Protein AF-A0A963KHX1-F1 (afdb_monomer_lite)

Structure (mmCIF, N/CA/C/O backbone):
data_AF-A0A963KHX1-F1
#
_entry.id   AF-A0A963KHX1-F1
#
loop_
_atom_site.group_PDB
_atom_site.id
_atom_site.type_symbol
_atom_site.label_atom_id
_atom_site.label_alt_id
_atom_site.label_comp_id
_atom_site.label_asym_id
_atom_site.label_entity_id
_atom_site.label_seq_id
_atom_site.pdbx_PDB_ins_code
_atom_site.Cartn_x
_atom_site.Cartn_y
_atom_site.Cartn_z
_atom_site.occupancy
_atom_site.B_iso_or_equiv
_atom_site.auth_seq_id
_atom_site.auth_comp_id
_atom_site.auth_asym_id
_atom_site.auth_atom_id
_atom_site.pdbx_PDB_model_num
ATOM 1 N N . MET A 1 1 ? 9.027 -19.253 3.389 1.00 53.31 1 MET A N 1
ATOM 2 C CA . MET A 1 1 ? 9.749 -18.347 2.472 1.00 53.31 1 MET A CA 1
ATOM 3 C C . MET A 1 1 ? 8.803 -17.206 2.137 1.00 53.31 1 MET A C 1
ATOM 5 O O . MET A 1 1 ? 7.645 -17.494 1.866 1.00 53.31 1 MET A O 1
ATOM 9 N N . ILE A 1 2 ? 9.234 -15.950 2.272 1.00 80.12 2 ILE A N 1
ATOM 10 C CA . ILE A 1 2 ? 8.450 -14.788 1.822 1.00 80.12 2 ILE A CA 1
ATOM 11 C C . ILE A 1 2 ? 8.914 -14.493 0.396 1.00 80.12 2 ILE A C 1
ATOM 13 O O . ILE A 1 2 ? 10.119 -14.440 0.168 1.00 80.12 2 ILE A O 1
ATOM 17 N N . ASP A 1 3 ? 7.976 -14.351 -0.534 1.00 91.19 3 ASP A N 1
ATOM 18 C CA . ASP A 1 3 ? 8.240 -14.084 -1.951 1.00 91.19 3 ASP A CA 1
ATOM 19 C C . ASP A 1 3 ? 7.510 -12.804 -2.383 1.00 91.19 3 ASP A C 1
ATOM 21 O O . ASP A 1 3 ? 6.549 -12.380 -1.731 1.00 91.19 3 ASP A O 1
ATOM 25 N N . ALA A 1 4 ? 7.968 -12.190 -3.471 1.00 93.81 4 ALA A N 1
ATOM 26 C CA . ALA A 1 4 ? 7.318 -11.057 -4.114 1.00 93.81 4 ALA A CA 1
ATOM 27 C C . ALA A 1 4 ? 7.160 -11.372 -5.602 1.00 93.81 4 ALA A C 1
ATOM 29 O O . ALA A 1 4 ? 8.142 -11.587 -6.311 1.00 93.81 4 ALA A O 1
ATOM 30 N N . VAL A 1 5 ? 5.910 -11.400 -6.063 1.00 94.00 5 VAL A N 1
ATOM 31 C CA . VAL A 1 5 ? 5.549 -11.771 -7.432 1.00 94.00 5 VAL A CA 1
ATOM 32 C C . VAL A 1 5 ? 4.609 -10.718 -7.998 1.00 94.00 5 VAL A C 1
ATOM 34 O O . VAL A 1 5 ? 3.683 -10.267 -7.323 1.00 94.00 5 VAL A O 1
ATOM 37 N N . ALA A 1 6 ? 4.840 -10.350 -9.252 1.00 94.81 6 ALA A N 1
ATOM 38 C CA . ALA A 1 6 ? 3.949 -9.536 -10.056 1.00 94.81 6 ALA A CA 1
ATOM 39 C C . ALA A 1 6 ? 3.600 -10.332 -11.312 1.00 94.81 6 ALA A C 1
ATOM 41 O O . ALA A 1 6 ? 4.453 -11.007 -11.883 1.00 94.81 6 ALA A O 1
ATOM 42 N N . ALA A 1 7 ? 2.340 -10.261 -11.723 1.00 92.50 7 ALA A N 1
ATOM 43 C CA . ALA A 1 7 ? 1.865 -10.894 -12.941 1.00 92.50 7 ALA A CA 1
ATOM 44 C C . ALA A 1 7 ? 1.342 -9.816 -13.887 1.00 92.50 7 ALA A C 1
ATOM 46 O O . ALA A 1 7 ? 0.592 -8.930 -13.475 1.00 92.50 7 ALA A O 1
ATOM 47 N N . MET A 1 8 ? 1.715 -9.926 -15.158 1.00 94.38 8 MET A N 1
ATOM 48 C CA . MET A 1 8 ? 1.207 -9.104 -16.253 1.00 94.38 8 MET A CA 1
ATOM 49 C C . MET A 1 8 ? 0.592 -10.043 -17.302 1.00 94.38 8 MET A C 1
ATOM 51 O O . MET A 1 8 ? 1.250 -10.342 -18.293 1.00 94.38 8 MET A O 1
ATOM 55 N N . PRO A 1 9 ? -0.635 -10.568 -17.079 1.00 93.06 9 PRO A N 1
ATOM 56 C CA . PRO A 1 9 ? -1.213 -11.616 -17.932 1.00 93.06 9 PRO A CA 1
ATOM 57 C C . PRO A 1 9 ? -1.454 -11.190 -19.384 1.00 93.06 9 PRO A C 1
ATOM 59 O O . PRO A 1 9 ? -1.606 -12.041 -20.252 1.00 93.06 9 PRO A O 1
ATOM 62 N N . ALA A 1 10 ? -1.523 -9.882 -19.633 1.00 93.88 10 ALA A N 1
ATOM 63 C CA . ALA A 1 10 ? -1.622 -9.298 -20.957 1.00 93.88 10 ALA A CA 1
ATOM 64 C C . ALA A 1 10 ? -0.692 -8.084 -21.036 1.00 93.88 10 ALA A C 1
ATOM 66 O O . ALA A 1 10 ? -0.704 -7.226 -20.147 1.00 93.88 10 ALA A O 1
ATOM 67 N N . THR A 1 11 ? 0.093 -8.008 -22.107 1.00 95.56 11 THR A N 1
ATOM 68 C CA . THR A 1 11 ? 0.999 -6.896 -22.395 1.00 95.56 11 THR A CA 1
ATOM 69 C C . THR A 1 11 ? 0.796 -6.409 -23.828 1.00 95.56 11 THR A C 1
ATOM 71 O O . THR A 1 11 ? 0.399 -7.190 -24.689 1.00 95.56 11 THR A O 1
ATOM 74 N N . PRO A 1 12 ? 1.039 -5.116 -24.108 1.00 94.94 12 PRO A N 1
ATOM 75 C CA . PRO A 1 12 ? 0.936 -4.592 -25.470 1.00 94.94 12 PRO A CA 1
ATOM 76 C C . PRO A 1 12 ? 2.097 -5.038 -26.372 1.00 94.94 12 PRO A C 1
ATOM 78 O O . PRO A 1 12 ? 1.955 -5.014 -27.589 1.00 94.94 12 PRO A O 1
ATOM 81 N N . PHE A 1 13 ? 3.229 -5.425 -25.775 1.00 95.06 13 PHE A N 1
ATOM 82 C CA . PHE A 1 13 ? 4.427 -5.911 -26.457 1.00 95.06 13 PHE A CA 1
ATOM 83 C C . PHE A 1 13 ? 4.977 -7.132 -25.716 1.00 95.06 13 PHE A C 1
ATOM 85 O O . PHE A 1 13 ? 4.888 -7.193 -24.481 1.00 95.06 13 PHE A O 1
ATOM 92 N N . ASP A 1 14 ? 5.571 -8.074 -26.443 1.00 93.50 14 ASP A N 1
ATOM 93 C CA . ASP A 1 14 ? 6.086 -9.325 -25.873 1.00 93.50 14 ASP A CA 1
ATOM 94 C C . ASP A 1 14 ? 7.275 -9.070 -24.928 1.00 93.50 14 ASP A C 1
ATOM 96 O O . ASP A 1 14 ? 7.414 -9.718 -23.884 1.00 93.50 14 ASP A O 1
ATOM 100 N N . GLU A 1 15 ? 8.074 -8.039 -25.220 1.00 93.88 15 GLU A N 1
ATOM 101 C CA . GLU A 1 15 ? 9.255 -7.625 -24.455 1.00 93.88 15 GLU A CA 1
ATOM 102 C C . GLU A 1 15 ? 8.909 -7.062 -23.071 1.00 93.88 15 GLU A C 1
ATOM 104 O O . GLU A 1 15 ? 9.782 -6.928 -22.213 1.00 93.88 15 GLU A O 1
ATOM 109 N N . CYS A 1 16 ? 7.638 -6.738 -22.818 1.00 94.50 16 CYS A N 1
ATOM 110 C CA . CYS A 1 16 ? 7.195 -6.242 -21.516 1.00 94.50 16 CYS A CA 1
ATOM 111 C C . CYS A 1 16 ? 7.136 -7.341 -20.443 1.00 94.50 16 CYS A C 1
ATOM 113 O O . CYS A 1 16 ? 7.199 -7.022 -19.258 1.00 94.50 16 CYS A O 1
ATOM 115 N N . THR A 1 17 ? 7.007 -8.614 -20.827 1.00 91.62 17 THR A N 1
ATOM 116 C CA . THR A 1 17 ? 6.841 -9.753 -19.903 1.00 91.62 17 THR A CA 1
ATOM 117 C C . THR A 1 17 ? 7.892 -9.814 -18.778 1.00 91.62 17 THR A C 1
ATOM 119 O O . THR A 1 17 ? 7.494 -9.861 -17.612 1.00 91.62 17 THR A O 1
ATOM 122 N N . PRO A 1 18 ? 9.213 -9.742 -19.051 1.00 93.75 18 PRO A N 1
ATOM 123 C CA . PRO A 1 18 ? 10.237 -9.799 -17.998 1.00 93.75 18 PRO A CA 1
ATOM 124 C C . PRO A 1 18 ? 10.252 -8.577 -17.065 1.00 93.75 18 PRO A C 1
ATOM 126 O O . PRO A 1 18 ? 10.859 -8.622 -15.998 1.00 93.75 18 PRO A O 1
ATOM 129 N N . ALA A 1 19 ? 9.568 -7.479 -17.408 1.00 95.81 19 ALA A N 1
ATOM 130 C CA . ALA A 1 19 ? 9.590 -6.244 -16.621 1.00 95.81 19 ALA A CA 1
ATOM 131 C C . ALA A 1 19 ? 8.896 -6.367 -15.243 1.00 95.81 19 ALA A C 1
ATOM 133 O O . ALA A 1 19 ? 8.949 -5.433 -14.434 1.00 95.81 19 ALA A O 1
ATOM 134 N N . ALA A 1 20 ? 8.244 -7.500 -14.963 1.00 94.31 20 ALA A N 1
ATOM 135 C CA . ALA A 1 20 ? 7.682 -7.839 -13.658 1.00 94.31 20 ALA A CA 1
ATOM 136 C C . ALA A 1 20 ? 8.705 -8.483 -12.700 1.00 94.31 20 ALA A C 1
ATOM 138 O O . ALA A 1 20 ? 8.600 -8.281 -11.490 1.00 94.31 20 ALA A O 1
ATOM 139 N N . ASP A 1 21 ? 9.715 -9.195 -13.213 1.00 95.25 21 ASP A N 1
ATOM 140 C CA . ASP A 1 21 ? 10.678 -9.973 -12.414 1.00 95.25 21 ASP A CA 1
ATOM 141 C C . ASP A 1 21 ? 11.423 -9.183 -11.318 1.00 95.25 21 ASP A C 1
ATOM 143 O O . ASP A 1 21 ? 11.603 -9.725 -10.218 1.00 95.25 21 ASP A O 1
ATOM 147 N N . PRO A 1 22 ? 11.820 -7.907 -11.525 1.00 97.00 22 PRO A N 1
ATOM 148 C CA . PRO A 1 22 ? 12.548 -7.151 -10.506 1.00 97.00 22 PRO A CA 1
ATOM 149 C C . PRO A 1 22 ? 11.740 -6.855 -9.238 1.00 97.00 22 PRO A C 1
ATOM 151 O O . PRO A 1 22 ? 12.315 -6.404 -8.248 1.00 97.00 22 PRO A O 1
ATOM 154 N N . VAL A 1 23 ? 10.431 -7.133 -9.216 1.00 96.81 23 VAL A N 1
ATOM 155 C CA . VAL A 1 23 ? 9.607 -7.035 -7.999 1.00 96.81 23 VAL A CA 1
ATOM 156 C C . VAL A 1 23 ? 10.167 -7.879 -6.846 1.00 96.81 23 VAL A C 1
ATOM 158 O O . VAL A 1 23 ? 9.998 -7.519 -5.682 1.00 96.81 23 VAL A O 1
ATOM 161 N N . ARG A 1 24 ? 10.917 -8.948 -7.151 1.00 96.50 24 ARG A N 1
ATOM 162 C CA . ARG A 1 24 ? 11.648 -9.762 -6.165 1.00 96.50 24 ARG A CA 1
ATOM 163 C C . ARG A 1 24 ? 12.652 -8.960 -5.336 1.00 96.50 24 ARG A C 1
ATOM 165 O O . ARG A 1 24 ? 12.920 -9.327 -4.196 1.00 96.50 24 ARG A O 1
ATOM 172 N N . GLY A 1 25 ? 13.151 -7.836 -5.853 1.00 96.50 25 GLY A N 1
ATOM 173 C CA . GLY A 1 25 ? 13.994 -6.903 -5.101 1.00 96.50 25 GLY A CA 1
ATOM 174 C C . GLY A 1 25 ? 13.292 -6.257 -3.899 1.00 96.50 25 GLY A C 1
ATOM 175 O O . GLY A 1 25 ? 13.955 -5.663 -3.057 1.00 96.50 25 GLY A O 1
ATOM 176 N N . LEU A 1 26 ? 11.964 -6.391 -3.785 1.00 96.69 26 LEU A N 1
ATOM 177 C CA . LEU A 1 26 ? 11.186 -5.938 -2.630 1.00 96.69 26 LEU A CA 1
ATOM 178 C C . LEU A 1 26 ? 11.108 -6.975 -1.499 1.00 96.69 26 LEU A C 1
ATOM 180 O O . LEU A 1 26 ? 10.547 -6.677 -0.442 1.00 96.69 26 LEU A O 1
ATOM 184 N N . ILE A 1 27 ? 11.642 -8.189 -1.677 1.00 96.50 27 ILE A N 1
ATOM 185 C CA . ILE A 1 27 ? 11.687 -9.187 -0.601 1.00 96.50 27 ILE A CA 1
ATOM 186 C C . ILE A 1 27 ? 12.519 -8.628 0.559 1.00 96.50 27 ILE A C 1
ATOM 188 O O . ILE A 1 27 ? 13.680 -8.263 0.401 1.00 96.50 27 ILE A O 1
ATOM 192 N N . GLY A 1 28 ? 11.906 -8.552 1.742 1.00 94.50 28 GLY A N 1
ATOM 193 C CA . GLY A 1 28 ? 12.517 -7.962 2.938 1.00 94.50 28 GLY A CA 1
ATOM 194 C C . GLY A 1 28 ? 12.336 -6.445 3.072 1.00 94.50 28 GLY A C 1
ATOM 195 O O . GLY A 1 28 ? 12.648 -5.896 4.129 1.00 94.50 28 GLY A O 1
ATOM 196 N N . ALA A 1 29 ? 11.784 -5.761 2.064 1.00 95.25 29 ALA A N 1
ATOM 197 C CA . ALA A 1 29 ? 11.458 -4.344 2.166 1.00 95.25 29 ALA A CA 1
ATOM 198 C C . ALA A 1 29 ? 10.268 -4.101 3.113 1.00 95.25 29 ALA A C 1
ATOM 200 O O . ALA A 1 29 ? 9.388 -4.945 3.294 1.00 95.25 29 ALA A O 1
ATOM 201 N N . THR A 1 30 ? 10.229 -2.910 3.716 1.00 93.94 30 THR A N 1
ATOM 202 C CA . THR A 1 30 ? 9.142 -2.489 4.611 1.00 93.94 30 THR A CA 1
ATOM 203 C C . THR A 1 30 ? 8.252 -1.459 3.927 1.00 93.94 30 THR A C 1
ATOM 205 O O . THR A 1 30 ? 8.730 -0.434 3.441 1.00 93.94 30 THR A O 1
ATOM 208 N N . ILE A 1 31 ? 6.937 -1.691 3.953 1.00 94.56 31 ILE A N 1
ATOM 209 C CA . ILE A 1 31 ? 5.944 -0.690 3.548 1.00 94.56 31 ILE A CA 1
ATOM 210 C C . ILE A 1 31 ? 5.886 0.389 4.637 1.00 94.56 31 ILE A C 1
ATOM 212 O O . ILE A 1 31 ? 5.333 0.171 5.716 1.00 94.56 31 ILE A O 1
ATOM 216 N N . GLY A 1 32 ? 6.478 1.550 4.365 1.00 93.62 32 GLY A N 1
ATOM 217 C CA . GLY A 1 32 ? 6.600 2.651 5.319 1.00 93.62 32 GLY A CA 1
ATOM 218 C C . GLY A 1 32 ? 7.420 3.820 4.760 1.00 93.62 32 GLY A C 1
ATOM 219 O O . GLY A 1 32 ? 7.482 4.000 3.538 1.00 93.62 32 GLY A O 1
ATOM 220 N N . PRO A 1 33 ? 8.057 4.634 5.623 1.00 95.06 33 PRO A N 1
ATOM 221 C CA . PRO A 1 33 ? 9.009 5.648 5.177 1.00 95.06 33 PRO A CA 1
ATOM 222 C C . PRO A 1 33 ? 10.075 5.032 4.262 1.00 95.06 33 PRO A C 1
ATOM 224 O O . PRO A 1 33 ? 10.654 4.001 4.588 1.00 95.06 33 PRO A O 1
ATOM 227 N N . GLY A 1 34 ? 10.312 5.644 3.100 1.00 95.19 34 GLY A N 1
ATOM 228 C CA . GLY A 1 34 ? 11.246 5.115 2.099 1.00 95.19 34 GLY A CA 1
ATOM 229 C C . GLY A 1 34 ? 10.658 4.077 1.135 1.00 95.19 34 GLY A C 1
ATOM 230 O O . GLY A 1 34 ? 11.379 3.622 0.255 1.00 95.19 34 GLY A O 1
ATOM 231 N N . TRP A 1 35 ? 9.361 3.750 1.213 1.00 96.50 35 TRP A N 1
ATOM 232 C CA . TRP A 1 35 ? 8.745 2.745 0.333 1.00 96.50 35 TRP A CA 1
ATOM 233 C C . TRP A 1 35 ? 8.930 3.034 -1.161 1.00 96.50 35 TRP A C 1
ATOM 235 O O . TRP A 1 35 ? 9.324 2.154 -1.919 1.00 96.50 35 TRP A O 1
ATOM 245 N N . ARG A 1 36 ? 8.719 4.287 -1.585 1.00 96.38 36 ARG A N 1
ATOM 246 C CA . ARG A 1 36 ? 8.949 4.688 -2.984 1.00 96.38 36 ARG A CA 1
ATOM 247 C C . ARG A 1 36 ? 10.398 4.471 -3.414 1.00 96.38 36 ARG A C 1
ATOM 249 O O . ARG A 1 36 ? 10.635 3.918 -4.477 1.00 96.38 36 ARG A O 1
ATOM 256 N N . LYS A 1 37 ? 11.349 4.820 -2.544 1.00 97.62 37 LYS A N 1
ATOM 257 C CA . LYS A 1 37 ? 12.774 4.595 -2.789 1.00 97.62 37 LYS A CA 1
ATOM 258 C C . LYS A 1 37 ? 13.083 3.102 -2.945 1.00 97.62 37 LYS A C 1
ATOM 260 O O . LYS A 1 37 ? 13.789 2.750 -3.877 1.00 97.62 37 LYS A O 1
ATOM 265 N N . ALA A 1 38 ? 12.504 2.232 -2.116 1.00 97.75 38 ALA A N 1
ATOM 266 C CA . ALA A 1 38 ? 12.675 0.782 -2.253 1.00 97.75 38 ALA A CA 1
ATOM 267 C C . ALA A 1 38 ? 12.119 0.247 -3.591 1.00 97.75 38 ALA A C 1
ATOM 269 O O . ALA A 1 38 ? 12.758 -0.583 -4.235 1.00 97.75 38 ALA A O 1
ATOM 270 N N . ILE A 1 39 ? 10.966 0.757 -4.050 1.00 97.75 39 ILE A N 1
ATOM 271 C CA . ILE A 1 39 ? 10.420 0.444 -5.386 1.00 97.75 39 ILE A CA 1
ATOM 272 C C . ILE A 1 39 ? 11.373 0.913 -6.489 1.00 97.75 39 ILE A C 1
ATOM 274 O O . ILE A 1 39 ? 11.630 0.173 -7.438 1.00 97.75 39 ILE A O 1
ATOM 278 N N . ASP A 1 40 ? 11.905 2.130 -6.379 1.00 97.38 40 ASP A N 1
ATOM 279 C CA . ASP A 1 40 ? 12.838 2.687 -7.359 1.00 97.38 40 ASP A CA 1
ATOM 280 C C . ASP A 1 40 ? 14.178 1.938 -7.385 1.00 97.38 40 ASP A C 1
ATOM 282 O O . ASP A 1 40 ? 14.738 1.703 -8.455 1.00 97.38 40 ASP A O 1
ATOM 286 N N . GLU A 1 41 ? 14.684 1.496 -6.237 1.00 97.56 41 GLU A N 1
ATOM 287 C CA . GLU A 1 41 ? 15.890 0.672 -6.150 1.00 97.56 41 GLU A CA 1
ATOM 288 C C . GLU A 1 41 ? 15.667 -0.689 -6.821 1.00 97.56 41 GLU A C 1
ATOM 290 O O . GLU A 1 41 ? 16.439 -1.065 -7.708 1.00 97.56 41 GLU A O 1
ATOM 295 N N . ALA A 1 42 ? 14.564 -1.371 -6.504 1.00 97.19 42 ALA A N 1
ATOM 296 C CA . ALA A 1 42 ? 14.244 -2.680 -7.069 1.00 97.19 42 ALA A CA 1
ATOM 297 C C . ALA A 1 42 ? 13.927 -2.624 -8.576 1.00 97.19 42 ALA A C 1
ATOM 299 O O . ALA A 1 42 ? 14.452 -3.411 -9.361 1.00 97.19 42 ALA A O 1
ATOM 300 N N . MET A 1 43 ? 13.094 -1.671 -9.000 1.00 97.31 43 MET A N 1
ATOM 301 C CA . MET A 1 43 ? 12.426 -1.701 -10.310 1.00 97.31 43 MET A CA 1
ATOM 302 C C . MET A 1 43 ? 12.666 -0.444 -11.165 1.00 97.31 43 MET A C 1
ATOM 304 O O . MET A 1 43 ? 12.037 -0.283 -12.206 1.00 97.31 43 MET A O 1
ATOM 308 N N . GLY A 1 44 ? 13.524 0.480 -10.727 1.00 96.44 44 GLY A N 1
ATOM 309 C CA . GLY A 1 44 ? 13.775 1.781 -11.359 1.00 96.44 44 GLY A CA 1
ATOM 310 C C . GLY A 1 44 ? 14.239 1.766 -12.809 1.00 96.44 44 GLY A C 1
ATOM 311 O O . GLY A 1 44 ? 15.017 0.911 -13.233 1.00 96.44 44 GLY A O 1
ATOM 312 N N . GLY A 1 45 ? 13.815 2.795 -13.548 1.00 95.12 45 GLY A N 1
ATOM 313 C CA . GLY A 1 45 ? 14.202 3.005 -14.940 1.00 95.12 45 GLY A CA 1
ATOM 314 C C . GLY A 1 45 ? 13.743 1.855 -15.831 1.00 95.12 45 GLY A C 1
ATOM 315 O O . GLY A 1 45 ? 12.606 1.411 -15.733 1.00 95.12 45 GLY A O 1
ATOM 316 N N . ILE A 1 46 ? 14.645 1.361 -16.678 1.00 95.00 46 ILE A N 1
ATOM 317 C CA . ILE A 1 46 ? 14.358 0.269 -17.619 1.00 95.00 46 ILE A CA 1
ATOM 318 C C . ILE A 1 46 ? 14.335 -1.120 -16.965 1.00 95.00 46 ILE A C 1
ATOM 320 O O . ILE A 1 46 ? 14.081 -2.100 -17.656 1.00 95.00 46 ILE A O 1
ATOM 324 N N . ARG A 1 47 ? 14.651 -1.234 -15.663 1.00 95.44 47 ARG A N 1
ATOM 325 C CA . ARG A 1 47 ? 14.721 -2.543 -14.998 1.00 95.44 47 ARG A CA 1
ATOM 326 C C . ARG A 1 47 ? 13.347 -3.189 -14.892 1.00 95.44 47 ARG A C 1
ATOM 328 O O . ARG A 1 47 ? 13.258 -4.393 -15.080 1.00 95.44 47 ARG A O 1
ATOM 335 N N . GLY A 1 48 ? 12.304 -2.414 -14.589 1.00 95.44 48 GLY A N 1
ATOM 336 C CA . GLY A 1 48 ? 10.950 -2.923 -14.390 1.00 95.44 48 GLY A CA 1
ATOM 337 C C . GLY A 1 48 ? 9.869 -2.091 -15.074 1.00 95.44 48 GLY A C 1
ATOM 338 O O . GLY A 1 48 ? 10.128 -1.052 -15.676 1.00 95.44 48 GLY A O 1
ATOM 339 N N . CYS A 1 49 ? 8.623 -2.551 -14.976 1.00 96.12 49 CYS A N 1
ATOM 340 C CA . CYS A 1 49 ? 7.487 -1.871 -15.588 1.00 96.12 49 CYS A CA 1
ATOM 341 C C . CYS A 1 49 ? 7.027 -0.674 -14.741 1.00 96.12 49 CYS A C 1
ATOM 343 O O . CYS A 1 49 ? 6.674 -0.834 -13.568 1.00 96.12 49 CYS A O 1
ATOM 345 N N . THR A 1 50 ? 6.925 0.512 -15.349 1.00 95.75 50 THR A N 1
ATOM 346 C CA . THR A 1 50 ? 6.333 1.701 -14.708 1.00 95.75 50 THR A CA 1
ATOM 347 C C . THR A 1 50 ? 4.936 1.417 -14.155 1.00 95.75 50 THR A C 1
ATOM 349 O O . THR A 1 50 ? 4.648 1.792 -13.024 1.00 95.75 50 THR A O 1
ATOM 352 N N . HIS A 1 51 ? 4.087 0.686 -14.885 1.00 95.38 51 HIS A N 1
ATOM 353 C CA . HIS A 1 51 ? 2.733 0.363 -14.421 1.00 95.38 51 HIS A CA 1
ATOM 354 C C . HIS A 1 51 ? 2.736 -0.471 -13.133 1.00 95.38 51 HIS A C 1
ATOM 356 O O . HIS A 1 51 ? 1.976 -0.184 -12.210 1.00 95.38 51 HIS A O 1
ATOM 362 N N . VAL A 1 52 ? 3.618 -1.473 -13.041 1.00 96.19 52 VAL A N 1
ATOM 363 C CA . VAL A 1 52 ? 3.745 -2.309 -11.837 1.00 96.19 52 VAL A CA 1
ATOM 364 C C . VAL A 1 52 ? 4.263 -1.480 -10.661 1.00 96.19 52 VAL A C 1
ATOM 366 O O . VAL A 1 52 ? 3.716 -1.573 -9.564 1.00 96.19 52 VAL A O 1
ATOM 369 N N . ARG A 1 53 ? 5.259 -0.613 -10.884 1.00 96.25 53 ARG A N 1
ATOM 370 C CA . ARG A 1 53 ? 5.784 0.301 -9.855 1.00 96.25 53 ARG A CA 1
ATOM 371 C C . ARG A 1 53 ? 4.697 1.209 -9.276 1.00 96.25 53 ARG A C 1
ATOM 373 O O . ARG A 1 53 ? 4.566 1.294 -8.056 1.00 96.25 53 ARG A O 1
ATOM 380 N N . GLU A 1 54 ? 3.910 1.855 -10.137 1.00 96.19 54 GLU A N 1
ATOM 381 C CA . GLU A 1 54 ? 2.835 2.757 -9.706 1.00 96.19 54 GLU A CA 1
ATOM 382 C C . GLU A 1 54 ? 1.718 2.003 -8.976 1.00 96.19 54 GLU A C 1
ATOM 384 O O . GLU A 1 54 ? 1.237 2.459 -7.935 1.00 96.19 54 GLU A O 1
ATOM 389 N N . LEU A 1 55 ? 1.35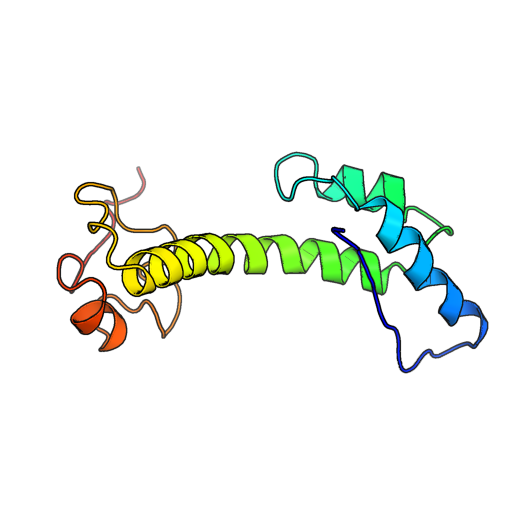3 0.807 -9.452 1.00 95.75 55 LEU A N 1
ATOM 390 C CA . LEU A 1 55 ? 0.380 -0.048 -8.772 1.00 95.75 55 LEU A CA 1
ATOM 391 C C . LEU A 1 55 ? 0.858 -0.421 -7.361 1.00 95.75 55 LEU A C 1
ATOM 393 O O . LEU A 1 55 ? 0.115 -0.249 -6.394 1.00 95.75 55 LEU A O 1
ATOM 397 N N . ILE A 1 56 ? 2.107 -0.866 -7.215 1.00 95.62 56 ILE A N 1
ATOM 398 C CA . ILE A 1 56 ? 2.694 -1.228 -5.915 1.00 95.62 56 ILE A CA 1
ATOM 399 C C . ILE A 1 56 ? 2.774 -0.006 -4.985 1.00 95.62 56 ILE A C 1
ATOM 401 O O . ILE A 1 56 ? 2.522 -0.115 -3.778 1.00 95.62 56 ILE A O 1
ATOM 405 N N . ALA A 1 57 ? 3.080 1.175 -5.526 1.00 95.38 57 ALA A N 1
ATOM 406 C CA . ALA A 1 57 ? 3.077 2.415 -4.758 1.00 95.38 57 ALA A CA 1
ATOM 407 C C . ALA A 1 57 ? 1.673 2.742 -4.217 1.00 95.38 57 ALA A C 1
ATOM 409 O O . ALA A 1 57 ? 1.541 3.071 -3.036 1.00 95.38 57 ALA A O 1
ATOM 410 N N . ALA A 1 58 ? 0.626 2.595 -5.034 1.00 94.88 58 ALA A N 1
ATOM 411 C CA . ALA A 1 58 ? -0.762 2.807 -4.617 1.00 94.88 58 ALA A CA 1
ATOM 412 C C . ALA A 1 58 ? -1.250 1.747 -3.609 1.00 94.88 58 ALA A C 1
ATOM 414 O O . ALA A 1 58 ? -1.942 2.067 -2.636 1.00 94.88 58 ALA A O 1
ATOM 415 N N . MET A 1 59 ? -0.842 0.486 -3.785 1.00 94.56 59 MET A N 1
ATOM 416 C CA . MET A 1 59 ? -1.195 -0.623 -2.889 1.00 94.56 59 MET A CA 1
ATOM 417 C C . MET A 1 59 ? -0.699 -0.419 -1.453 1.00 94.56 59 MET A C 1
ATOM 419 O O . MET A 1 59 ? -1.320 -0.936 -0.523 1.00 94.56 59 MET A O 1
ATOM 423 N N . ALA A 1 60 ? 0.365 0.361 -1.242 1.00 93.69 60 ALA A N 1
ATOM 424 C CA . ALA A 1 60 ? 0.891 0.665 0.090 1.00 93.69 60 ALA A CA 1
ATOM 425 C C . ALA A 1 60 ? -0.181 1.234 1.032 1.00 93.69 60 ALA A C 1
ATOM 427 O O . ALA A 1 60 ? -0.300 0.816 2.186 1.00 93.69 60 ALA A O 1
ATOM 428 N N . THR A 1 61 ? -1.002 2.159 0.531 1.00 91.19 61 THR A N 1
ATOM 429 C CA . THR A 1 61 ? -2.081 2.778 1.307 1.00 91.19 61 THR A CA 1
ATOM 430 C C . THR A 1 61 ? -3.168 1.765 1.653 1.00 91.19 61 THR A C 1
ATOM 432 O O . THR A 1 61 ? -3.637 1.729 2.791 1.00 91.19 61 THR A O 1
ATOM 435 N N . VAL A 1 62 ? -3.533 0.900 0.705 1.00 93.25 62 VAL A N 1
ATOM 436 C CA . VAL A 1 62 ? -4.535 -0.155 0.916 1.00 93.25 62 VAL A CA 1
ATOM 437 C C . VAL A 1 62 ? -4.044 -1.167 1.953 1.00 93.25 62 VAL A C 1
ATOM 439 O O . VAL A 1 62 ? -4.786 -1.537 2.868 1.00 93.25 62 VAL A O 1
ATOM 442 N N . ALA A 1 63 ? -2.774 -1.568 1.867 1.00 93.19 63 ALA A N 1
ATOM 443 C CA . ALA A 1 63 ? -2.137 -2.451 2.837 1.00 93.19 63 ALA A CA 1
ATOM 444 C C . ALA A 1 63 ? -2.156 -1.840 4.247 1.00 93.19 63 ALA A C 1
ATOM 446 O O . ALA A 1 63 ? -2.550 -2.513 5.203 1.00 93.19 63 ALA A O 1
ATOM 447 N N . TYR A 1 64 ? -1.818 -0.552 4.370 1.00 89.38 64 TYR A N 1
ATOM 448 C CA . TYR A 1 64 ? -1.856 0.175 5.642 1.00 89.38 64 TYR A CA 1
ATOM 449 C C . TYR A 1 64 ? -3.262 0.209 6.266 1.00 89.38 64 TYR A C 1
ATOM 451 O O . TYR A 1 64 ? -3.408 0.021 7.474 1.00 89.38 64 TYR A O 1
ATOM 459 N N . GLN A 1 65 ? -4.303 0.385 5.450 1.00 88.62 65 GLN A N 1
ATOM 460 C CA . GLN A 1 65 ? -5.697 0.410 5.913 1.00 88.62 65 GLN A CA 1
ATOM 461 C C . GLN A 1 65 ? -6.234 -0.983 6.291 1.00 88.62 65 GLN A C 1
ATOM 463 O O . GLN A 1 65 ? -7.084 -1.115 7.178 1.00 88.62 65 GLN A O 1
ATOM 468 N N . THR A 1 66 ? -5.729 -2.035 5.644 1.00 90.44 66 THR A N 1
ATOM 469 C CA . THR A 1 66 ? -6.290 -3.392 5.747 1.00 90.44 66 THR A CA 1
ATOM 470 C C . THR A 1 66 ? -5.587 -4.250 6.800 1.00 90.44 66 THR A C 1
ATOM 472 O O . THR A 1 66 ? -6.242 -4.856 7.653 1.00 90.44 66 THR A O 1
ATOM 475 N N . ILE A 1 67 ? -4.250 -4.303 6.779 1.00 92.00 67 ILE A N 1
ATOM 476 C CA . ILE A 1 67 ? -3.459 -5.279 7.551 1.00 92.00 67 ILE A CA 1
ATOM 477 C C . ILE A 1 67 ? -3.662 -5.154 9.073 1.00 92.00 67 ILE A C 1
ATOM 479 O O . ILE A 1 67 ? -3.841 -6.191 9.719 1.00 92.00 67 ILE A O 1
ATOM 483 N N . PRO A 1 68 ? -3.672 -3.954 9.693 1.00 88.19 68 PRO A N 1
ATOM 484 C CA . PRO A 1 68 ? -3.885 -3.839 11.138 1.00 88.19 68 PRO A CA 1
ATOM 485 C C . PRO A 1 68 ? -5.237 -4.410 11.585 1.00 88.19 68 PRO A C 1
ATOM 487 O O . PRO A 1 68 ? -5.302 -5.160 12.559 1.00 88.19 68 PRO A O 1
ATOM 490 N N . ASN A 1 69 ? -6.304 -4.122 10.833 1.00 86.19 69 ASN A N 1
ATOM 491 C CA . ASN A 1 69 ? -7.647 -4.630 11.115 1.00 86.19 69 ASN A CA 1
ATOM 492 C C . ASN A 1 69 ? -7.722 -6.149 10.947 1.00 86.19 69 ASN A C 1
ATOM 494 O O . ASN A 1 69 ? -8.291 -6.839 11.794 1.00 86.19 69 ASN A O 1
ATOM 498 N N . TYR A 1 70 ? -7.078 -6.681 9.906 1.00 89.88 70 TYR A N 1
ATOM 499 C CA . TYR A 1 70 ? -6.985 -8.121 9.696 1.00 89.88 70 TYR A CA 1
ATOM 500 C C . TYR A 1 70 ? -6.234 -8.827 10.837 1.00 89.88 70 TYR A C 1
ATOM 502 O O . TYR A 1 70 ? -6.689 -9.857 11.331 1.00 89.88 70 TYR A O 1
ATOM 510 N N . ARG A 1 71 ? -5.141 -8.242 11.342 1.00 89.38 71 ARG A N 1
ATOM 511 C CA . ARG A 1 71 ? -4.421 -8.771 12.514 1.00 89.38 71 ARG A CA 1
ATOM 512 C C . ARG A 1 71 ? -5.289 -8.776 13.773 1.00 89.38 71 ARG A C 1
ATOM 514 O O . ARG A 1 71 ? -5.267 -9.759 14.508 1.00 89.38 71 ARG A O 1
ATOM 521 N N . ILE A 1 72 ? -6.072 -7.721 14.016 1.00 86.62 72 ILE A N 1
ATOM 522 C CA . ILE A 1 72 ? -7.029 -7.675 15.138 1.00 86.62 72 ILE A CA 1
ATOM 523 C C . ILE A 1 72 ? -8.082 -8.778 14.988 1.00 86.62 72 ILE A C 1
ATOM 525 O O . ILE A 1 72 ? -8.366 -9.486 15.953 1.00 86.62 72 ILE A O 1
ATOM 529 N N . TYR A 1 73 ? -8.631 -8.959 13.786 1.00 85.81 73 TYR A N 1
ATOM 530 C CA . TYR A 1 73 ? -9.567 -10.043 13.492 1.00 85.81 73 TYR A CA 1
ATOM 531 C C . TYR A 1 73 ? -8.957 -11.424 13.781 1.00 85.81 73 TYR A C 1
ATOM 533 O O . TYR A 1 73 ? -9.567 -12.227 14.482 1.00 85.81 73 TYR A O 1
ATOM 541 N N . GLN A 1 74 ? -7.725 -11.680 13.335 1.00 91.94 74 GLN A N 1
ATOM 542 C CA . GLN A 1 74 ? -7.029 -12.940 13.611 1.00 91.94 74 GLN A CA 1
ATOM 543 C C . GLN A 1 74 ? -6.791 -13.178 15.111 1.00 91.94 74 GLN A C 1
ATOM 545 O O . GLN A 1 74 ? -6.923 -14.311 15.566 1.00 91.94 74 GLN A O 1
ATOM 550 N N . ARG A 1 75 ? -6.465 -12.137 15.893 1.00 91.00 75 ARG A N 1
ATOM 551 C CA . ARG A 1 75 ? -6.349 -12.248 17.362 1.00 91.00 75 ARG A CA 1
ATOM 552 C C . ARG A 1 75 ? -7.669 -12.683 17.999 1.00 91.00 75 ARG A C 1
ATOM 554 O O . ARG A 1 75 ? -7.673 -13.608 18.805 1.00 91.00 75 ARG A O 1
ATOM 561 N N . ARG A 1 76 ? -8.789 -12.078 17.578 1.00 85.88 76 ARG A N 1
ATOM 562 C CA . ARG A 1 76 ? -10.138 -12.454 18.044 1.00 85.88 76 ARG A CA 1
ATOM 563 C C . ARG A 1 76 ? -10.447 -13.921 17.740 1.00 85.88 76 ARG A C 1
ATOM 565 O O . ARG A 1 76 ? -10.945 -14.620 18.611 1.00 85.88 76 ARG A O 1
ATOM 572 N N . GLN A 1 77 ? -10.096 -14.397 16.544 1.00 90.44 77 GLN A N 1
ATOM 573 C CA . GLN A 1 77 ? -10.296 -15.800 16.158 1.00 90.44 77 GLN A CA 1
ATOM 574 C C . GLN A 1 77 ? -9.472 -16.789 16.995 1.00 90.44 77 GLN A C 1
ATOM 576 O O . GLN A 1 77 ? -9.863 -17.940 17.145 1.00 90.44 77 GLN A O 1
ATOM 581 N N . ARG A 1 78 ? -8.351 -16.348 17.575 1.00 94.94 78 ARG A N 1
ATOM 582 C CA . ARG A 1 78 ? -7.547 -17.150 18.511 1.00 94.94 78 ARG A CA 1
ATOM 583 C C . ARG A 1 78 ? -8.018 -17.056 19.967 1.00 94.94 78 ARG A C 1
ATOM 585 O O . ARG A 1 78 ? -7.351 -17.594 20.842 1.00 94.94 78 ARG A O 1
ATOM 592 N N . GLY A 1 79 ? -9.124 -16.361 20.240 1.00 92.62 79 GLY A N 1
ATOM 593 C CA . GLY A 1 79 ? -9.624 -16.149 21.601 1.00 92.62 79 GLY A CA 1
ATOM 594 C C . GLY A 1 79 ? -8.731 -15.242 22.452 1.00 92.62 79 GLY A C 1
ATOM 595 O O . GLY A 1 79 ? -8.856 -15.232 23.674 1.00 92.62 79 GLY A O 1
ATOM 596 N N . GLU A 1 80 ? -7.818 -14.487 21.833 1.00 91.62 80 GLU A N 1
ATOM 597 C CA . GLU A 1 80 ? -6.973 -13.553 22.571 1.00 91.62 80 GLU A CA 1
ATOM 598 C C . GLU A 1 80 ? -7.819 -12.407 23.151 1.00 91.62 80 GLU A C 1
ATOM 600 O O . GLU A 1 80 ? -8.775 -11.958 22.501 1.00 91.62 80 GLU A O 1
ATOM 605 N N . PRO A 1 81 ? -7.458 -11.879 24.337 1.00 84.56 81 PRO A N 1
ATOM 606 C CA . PRO A 1 81 ? -8.150 -10.742 24.919 1.00 84.56 81 PRO A CA 1
ATOM 607 C C . PRO A 1 81 ? -8.211 -9.568 23.944 1.00 84.56 81 PRO A C 1
ATOM 609 O O . PRO A 1 81 ? -7.246 -9.255 23.236 1.00 84.56 81 PRO A O 1
ATOM 612 N N . ARG A 1 82 ? -9.353 -8.876 23.934 1.00 77.19 82 ARG A N 1
ATOM 613 C CA . ARG A 1 82 ? -9.467 -7.613 23.209 1.00 77.19 82 ARG A CA 1
ATOM 614 C C . ARG A 1 82 ? -8.401 -6.662 23.747 1.00 77.19 82 ARG A C 1
ATOM 616 O O . ARG A 1 82 ? -8.219 -6.549 24.954 1.00 77.19 82 ARG A O 1
ATOM 623 N N . LEU A 1 83 ? -7.729 -5.948 22.850 1.00 74.50 83 LEU A N 1
ATOM 624 C CA . LEU A 1 83 ? -6.909 -4.809 23.243 1.00 74.50 83 LEU A CA 1
ATOM 625 C C . LEU A 1 83 ? -7.867 -3.736 23.783 1.00 74.50 83 LEU A C 1
ATOM 627 O O . LEU A 1 83 ? -8.544 -3.061 23.007 1.00 74.50 83 LEU A O 1
ATOM 631 N N . VAL A 1 84 ? -8.021 -3.685 25.107 1.00 58.97 84 VAL A N 1
ATOM 632 C CA . VAL A 1 84 ? -8.869 -2.711 25.800 1.00 58.97 84 VAL A CA 1
ATOM 633 C C . VAL A 1 84 ? -8.029 -1.464 26.051 1.00 58.97 84 VAL A C 1
ATOM 635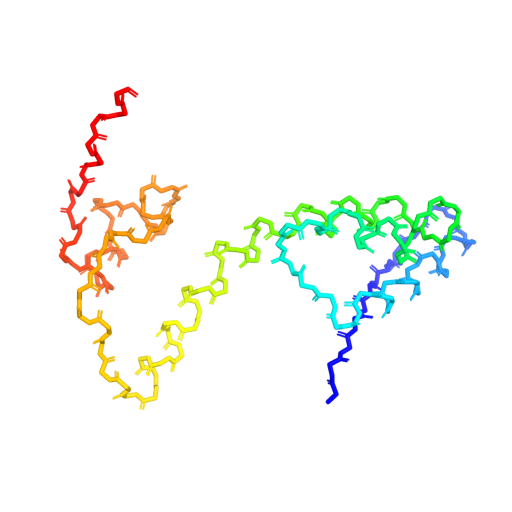 O O . VAL A 1 84 ? -7.007 -1.529 26.726 1.00 58.97 84 VAL A O 1
ATOM 638 N N . GLY A 1 85 ? -8.463 -0.336 25.490 1.00 61.47 85 GLY A N 1
ATOM 639 C CA . GLY A 1 85 ? -7.778 0.952 25.599 1.00 61.47 85 GLY A CA 1
ATOM 640 C C . GLY A 1 85 ? -7.130 1.389 24.285 1.00 61.47 85 GLY A C 1
ATOM 641 O O . GLY A 1 85 ? -6.305 0.686 23.706 1.00 61.47 85 GLY A O 1
ATOM 642 N N . GLY A 1 86 ? -7.515 2.572 23.805 1.00 66.81 86 GLY A N 1
ATOM 643 C CA . GLY A 1 86 ? -6.931 3.178 22.613 1.00 66.81 86 GLY A CA 1
ATOM 644 C C . GLY A 1 86 ? -7.837 4.216 21.961 1.00 66.81 86 GLY A C 1
ATOM 645 O O . GLY A 1 86 ? -9.059 4.173 22.087 1.00 66.81 86 GLY A O 1
ATOM 646 N N . LYS A 1 87 ? -7.217 5.159 21.246 1.00 72.38 87 LYS A N 1
ATOM 647 C CA . LYS A 1 87 ? -7.921 6.063 20.327 1.00 72.38 87 LYS A CA 1
ATOM 648 C C . LYS A 1 87 ? -8.619 5.231 19.237 1.00 72.38 87 LYS A C 1
ATOM 650 O O . LYS A 1 87 ? -8.101 4.164 18.890 1.00 72.38 87 LYS A O 1
ATOM 655 N N . PRO A 1 88 ? -9.742 5.703 18.671 1.00 82.00 88 PRO A N 1
ATOM 656 C CA . PRO A 1 88 ? -10.374 5.016 17.556 1.00 82.00 88 PRO A CA 1
ATOM 657 C C . PRO A 1 88 ? -9.379 4.765 16.421 1.00 82.00 88 PRO A C 1
ATOM 659 O O . PRO A 1 88 ? -8.492 5.580 16.148 1.00 82.00 88 PRO A O 1
ATOM 662 N N . GLY A 1 89 ? -9.520 3.604 15.778 1.00 81.81 89 GLY A N 1
ATOM 663 C CA . GLY A 1 89 ? -8.672 3.221 14.656 1.00 81.81 89 GLY A CA 1
ATOM 664 C C . GLY A 1 89 ? -8.734 4.262 13.539 1.00 81.81 89 GLY A C 1
ATOM 665 O O . GLY A 1 89 ? -9.780 4.855 13.284 1.00 81.81 89 GLY A O 1
ATOM 666 N N . HIS A 1 90 ? -7.615 4.473 12.844 1.00 85.50 90 HIS A N 1
ATOM 667 C CA . HIS A 1 90 ? -7.492 5.498 11.804 1.00 85.50 90 HIS A CA 1
ATOM 668 C C . HIS A 1 90 ? -8.500 5.351 10.652 1.00 85.50 90 HIS A C 1
ATOM 670 O O . HIS A 1 90 ? -8.654 6.291 9.874 1.00 85.50 90 HIS A O 1
ATOM 676 N N . GLN A 1 91 ? -9.114 4.179 10.499 1.00 87.81 91 GLN A N 1
ATOM 677 C CA . GLN A 1 91 ? -10.112 3.856 9.485 1.00 87.81 91 GLN A CA 1
ATOM 678 C C . GLN A 1 91 ? -11.542 4.288 9.851 1.00 87.81 91 GLN A C 1
ATOM 680 O O . GLN A 1 91 ? -12.400 4.335 8.972 1.00 87.81 91 GLN A O 1
ATOM 685 N N . LEU A 1 92 ? -11.809 4.584 11.128 1.00 90.38 92 LEU A N 1
ATOM 686 C CA . LEU A 1 92 ? -13.145 4.928 11.607 1.00 90.38 92 LEU A CA 1
ATOM 687 C C . LEU A 1 92 ? -13.663 6.202 10.913 1.00 90.38 92 LEU A C 1
ATOM 689 O O . LEU A 1 92 ? -12.955 7.208 10.851 1.00 90.38 92 LEU A O 1
ATOM 693 N N . GLY A 1 93 ? -14.878 6.141 10.362 1.00 90.88 93 GLY A N 1
ATOM 694 C CA . GLY A 1 93 ? -15.517 7.227 9.613 1.00 90.88 93 GLY A CA 1
ATOM 695 C C . GLY A 1 93 ? -14.961 7.475 8.204 1.00 90.88 93 GLY A C 1
ATOM 696 O O . GL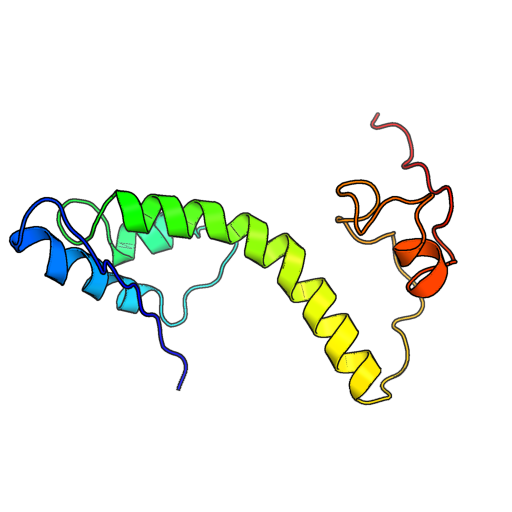Y A 1 93 ? -15.243 8.523 7.632 1.00 90.88 93 GLY A O 1
ATOM 697 N N . LYS A 1 94 ? -14.147 6.566 7.638 1.00 89.94 94 LYS A N 1
ATOM 698 C CA . LYS A 1 94 ? -13.488 6.773 6.326 1.00 89.94 94 LYS A CA 1
ATOM 699 C C . LYS A 1 94 ? -14.010 5.917 5.172 1.00 89.94 94 LYS A C 1
ATOM 701 O O . LYS A 1 94 ? -13.602 6.138 4.036 1.00 89.94 94 LYS A O 1
ATOM 706 N N . CYS A 1 95 ? -14.867 4.934 5.430 1.00 91.88 95 CYS A N 1
ATOM 707 C CA . CYS A 1 95 ? -15.516 4.138 4.387 1.00 91.88 95 CYS A CA 1
ATOM 708 C C . CYS A 1 95 ? -16.822 3.527 4.905 1.00 91.88 95 CYS A C 1
ATOM 710 O O . CYS A 1 95 ? -17.046 3.498 6.112 1.00 91.88 95 CYS A O 1
ATOM 712 N N . LEU A 1 96 ? -17.643 2.981 4.001 1.00 93.81 96 LEU A N 1
ATOM 713 C CA . LEU A 1 96 ? -18.941 2.373 4.323 1.00 93.81 96 LEU A CA 1
ATOM 714 C C . LEU A 1 96 ? -18.860 1.325 5.448 1.00 93.81 96 LEU A C 1
ATOM 716 O O . LEU A 1 96 ? -19.702 1.289 6.337 1.00 93.81 96 LEU A O 1
ATOM 720 N N . GLY A 1 97 ? -17.825 0.480 5.436 1.00 91.75 97 GLY A N 1
ATOM 721 C CA . GLY A 1 97 ? -17.641 -0.552 6.460 1.00 91.75 97 GLY A CA 1
ATOM 722 C C . GLY A 1 97 ? -17.246 -0.010 7.837 1.00 91.75 97 GLY A C 1
ATOM 723 O O . GLY A 1 97 ? -17.381 -0.719 8.826 1.00 91.75 97 GLY A O 1
ATOM 724 N N . TRP A 1 98 ? -16.762 1.228 7.914 1.00 92.25 98 TRP A N 1
ATOM 725 C CA . TRP A 1 98 ? -16.346 1.884 9.154 1.00 92.25 98 TRP A CA 1
ATOM 726 C C . TRP A 1 98 ? -17.163 3.144 9.442 1.00 92.25 98 TRP A C 1
ATOM 728 O O . TRP A 1 98 ? -16.697 4.021 10.170 1.00 92.25 98 TRP A O 1
ATOM 738 N N . ASP A 1 99 ? -18.365 3.236 8.877 1.00 94.69 99 ASP A N 1
ATOM 739 C CA . ASP A 1 99 ? -19.333 4.264 9.231 1.00 94.69 99 ASP A CA 1
ATOM 740 C C . ASP A 1 99 ? -19.659 4.173 10.729 1.00 94.69 99 ASP A C 1
ATOM 742 O O . ASP A 1 99 ? -20.046 3.112 11.224 1.00 94.69 99 ASP A O 1
ATOM 746 N N . VAL A 1 100 ? -19.465 5.281 11.448 1.00 94.31 100 VAL A N 1
ATOM 747 C CA . VAL A 1 100 ? -19.681 5.371 12.902 1.00 94.31 100 VAL A CA 1
ATOM 7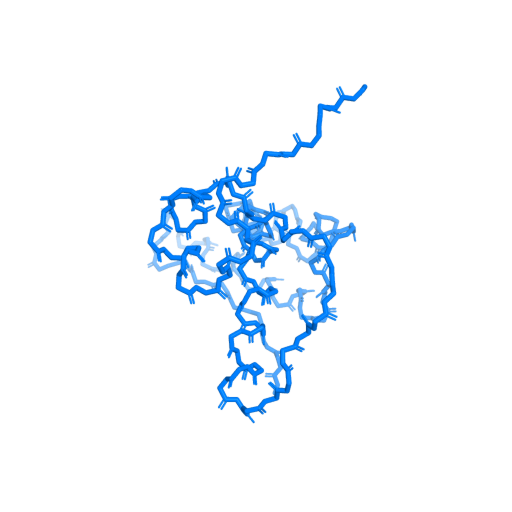48 C C . VAL A 1 100 ? -21.142 5.186 13.282 1.00 94.31 100 VAL A C 1
ATOM 750 O O . VAL A 1 100 ? -21.427 4.800 14.410 1.00 94.31 100 VAL A O 1
ATOM 753 N N . ASP A 1 101 ? -22.049 5.417 12.339 1.00 95.25 101 ASP A N 1
ATOM 754 C CA . ASP A 1 101 ? -23.484 5.224 12.514 1.00 95.25 101 ASP A CA 1
ATOM 755 C C . ASP A 1 101 ? -23.948 3.890 11.868 1.00 95.25 101 ASP A C 1
ATOM 757 O O . ASP A 1 101 ? -25.131 3.552 11.870 1.0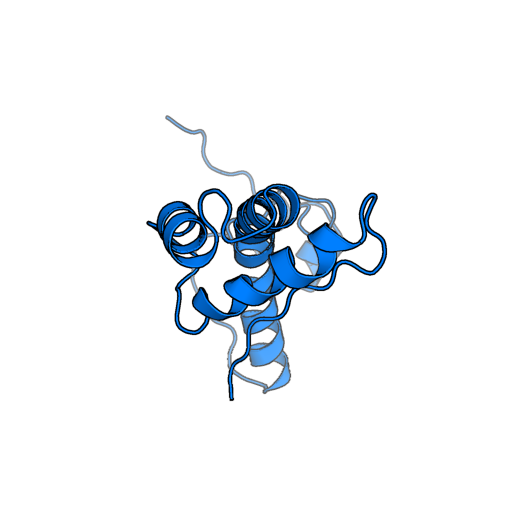0 95.25 101 ASP A O 1
ATOM 761 N N . GLY A 1 102 ? -23.008 3.093 11.336 1.00 94.94 102 GLY A N 1
ATOM 762 C CA . GLY A 1 102 ? -23.269 1.891 10.546 1.00 94.94 102 GLY A CA 1
ATOM 763 C C . GLY A 1 102 ? -23.273 0.562 11.326 1.00 94.94 102 GLY A C 1
ATOM 764 O O . GLY A 1 102 ? -22.694 0.430 12.412 1.00 94.94 102 GLY A O 1
ATOM 765 N N . PRO A 1 103 ? -23.852 -0.503 10.733 1.00 95.62 103 PRO A N 1
ATOM 766 C CA . PRO A 1 103 ? -24.071 -1.788 11.409 1.00 95.62 103 PRO A CA 1
ATOM 767 C C . PRO A 1 103 ? -22.775 -2.535 11.756 1.00 95.62 103 PRO A C 1
ATOM 769 O O . PRO A 1 103 ? -22.740 -3.346 12.683 1.00 95.62 103 PRO A O 1
ATOM 772 N N . VAL A 1 104 ? -21.691 -2.290 11.014 1.00 92.38 104 VAL A N 1
ATOM 773 C CA . VAL A 1 104 ? -20.398 -2.935 11.271 1.00 92.38 104 VAL A CA 1
ATOM 774 C C . VAL A 1 104 ? -19.759 -2.384 12.543 1.00 92.38 104 VAL A C 1
ATOM 776 O O . VAL A 1 104 ? -19.315 -3.181 13.372 1.00 92.38 104 VAL A O 1
ATOM 779 N N . VAL A 1 105 ? -19.751 -1.059 12.733 1.00 91.94 105 VAL A N 1
ATOM 780 C CA . VAL A 1 105 ? -19.232 -0.431 13.958 1.00 91.94 105 VAL A CA 1
ATOM 781 C C . VAL A 1 105 ? -20.067 -0.864 15.157 1.00 91.94 105 VAL A C 1
ATOM 783 O O . VAL A 1 105 ? -19.486 -1.324 16.138 1.00 91.94 105 VAL A O 1
ATOM 786 N N . ALA A 1 106 ? -21.399 -0.875 15.040 1.00 93.06 106 ALA A N 1
ATOM 787 C CA . ALA A 1 106 ? -22.279 -1.347 16.110 1.00 93.06 106 ALA A CA 1
ATOM 788 C C . ALA A 1 106 ? -21.987 -2.793 16.559 1.00 93.06 106 ALA A C 1
ATOM 790 O O . ALA A 1 106 ? -22.080 -3.110 17.742 1.00 93.06 106 ALA A O 1
ATOM 791 N N . ARG A 1 107 ? -21.583 -3.674 15.635 1.00 89.75 107 ARG A N 1
ATOM 792 C CA . ARG A 1 107 ? -21.249 -5.075 15.944 1.00 89.75 107 ARG A CA 1
ATOM 793 C C . ARG A 1 107 ? -19.816 -5.273 16.445 1.00 89.75 107 ARG A C 1
ATOM 795 O O . ARG A 1 107 ? -19.580 -6.108 17.312 1.00 89.75 107 ARG A O 1
ATOM 802 N N . ILE A 1 108 ? -18.839 -4.593 15.844 1.00 85.94 108 ILE A N 1
ATOM 803 C CA . ILE A 1 108 ? -17.404 -4.896 16.024 1.00 85.94 108 ILE A CA 1
ATOM 804 C C . ILE A 1 108 ? -16.737 -3.986 17.056 1.00 85.94 108 ILE A C 1
ATOM 806 O O . ILE A 1 108 ? -15.802 -4.445 17.727 1.00 85.94 108 ILE A O 1
ATOM 810 N N . SER A 1 109 ? -17.203 -2.739 17.156 1.00 86.94 109 SER A N 1
ATOM 811 C CA . SER A 1 109 ? -16.669 -1.696 18.033 1.00 86.94 109 SER A CA 1
ATOM 812 C C . SER A 1 109 ? -17.783 -0.749 18.523 1.00 86.94 109 SER A C 1
ATOM 814 O O . SER A 1 109 ? -17.752 0.444 18.203 1.00 86.94 109 SER A O 1
ATOM 816 N N . PRO A 1 110 ? -18.779 -1.261 19.277 1.00 90.56 110 PRO A N 1
ATOM 817 C CA . PRO A 1 110 ? -19.942 -0.480 19.711 1.00 90.56 110 PRO A CA 1
ATOM 818 C C . PRO A 1 1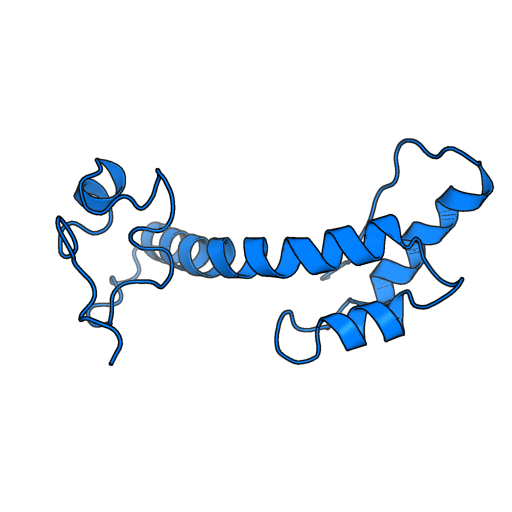10 ? -19.580 0.755 20.544 1.00 90.56 110 PRO A C 1
ATOM 820 O O . PRO A 1 110 ? -20.342 1.714 20.579 1.00 90.56 110 PRO A O 1
ATOM 823 N N . GLU A 1 111 ? -18.403 0.774 21.174 1.00 89.19 111 GLU A N 1
ATOM 824 C CA . GLU A 1 111 ? -17.924 1.919 21.949 1.00 89.19 111 GLU A CA 1
ATOM 825 C C . GLU A 1 111 ? -17.670 3.188 21.112 1.00 89.19 111 GLU A C 1
ATOM 827 O O . GLU A 1 111 ? -17.479 4.262 21.676 1.00 89.19 111 GLU A O 1
ATOM 832 N N . PHE A 1 112 ? -17.652 3.075 19.779 1.00 90.88 112 PHE A N 1
ATOM 833 C CA . PHE A 1 112 ? -17.411 4.190 18.860 1.00 90.88 112 PHE A CA 1
ATOM 834 C C . PHE A 1 112 ? -18.634 4.584 18.018 1.00 90.88 112 PHE A C 1
ATOM 836 O O . PHE A 1 112 ? -18.480 5.337 17.052 1.00 90.88 112 PHE A O 1
ATOM 843 N N . ILE A 1 113 ? -19.836 4.100 18.355 1.00 93.50 113 ILE A N 1
ATOM 844 C CA . ILE A 1 113 ? -21.066 4.543 17.681 1.00 93.50 113 ILE A CA 1
ATOM 845 C C . ILE A 1 113 ? -21.213 6.065 17.832 1.00 93.50 113 ILE A C 1
ATOM 847 O O . ILE A 1 113 ? -21.042 6.603 18.927 1.00 93.50 113 ILE A O 1
ATOM 851 N N . GLY A 1 114 ? -21.496 6.765 16.730 1.00 91.00 114 GLY A N 1
ATOM 852 C CA . GLY A 1 114 ? -21.660 8.223 16.717 1.00 91.00 114 GLY A CA 1
ATOM 853 C C . GLY A 1 114 ? -20.380 9.022 16.995 1.00 91.00 114 GLY A C 1
ATOM 854 O O . GLY A 1 114 ? -20.450 10.231 17.223 1.00 91.00 114 GLY A O 1
ATOM 855 N N . TYR A 1 115 ? -19.202 8.385 16.984 1.00 90.19 115 TYR A N 1
ATOM 856 C CA . TYR A 1 115 ? -17.938 9.066 17.255 1.00 90.19 115 TYR A CA 1
ATOM 857 C C . TYR A 1 115 ? -17.704 10.238 16.288 1.00 90.19 115 TYR A C 1
ATOM 859 O O . TYR A 1 115 ? -17.721 10.084 15.063 1.00 90.19 115 TYR A O 1
ATOM 867 N N . ARG A 1 116 ? -17.411 11.417 16.847 1.00 86.69 116 ARG A N 1
ATOM 868 C CA . ARG A 1 116 ? -16.977 12.603 16.101 1.00 86.69 116 ARG A CA 1
ATOM 869 C C . ARG A 1 116 ? -15.555 12.968 16.540 1.00 86.69 116 ARG A C 1
ATOM 871 O O . ARG A 1 116 ? -15.332 13.166 17.736 1.00 86.69 116 ARG A O 1
ATOM 878 N N . PRO A 1 117 ? -14.576 13.027 15.618 1.00 72.06 117 PRO A N 1
ATOM 879 C CA . PRO A 1 117 ? -13.230 13.440 15.979 1.00 72.06 117 PRO A CA 1
ATOM 880 C C . PRO A 1 117 ? -13.243 14.896 16.471 1.00 72.06 117 PRO A C 1
ATOM 882 O O . PRO A 1 117 ? -14.023 15.700 15.954 1.00 72.06 117 PRO A O 1
ATOM 885 N N . PRO A 1 118 ? -12.386 15.254 17.443 1.00 76.75 118 PRO A N 1
ATOM 886 C CA . PRO A 1 118 ? -12.247 16.642 17.862 1.00 76.75 118 PRO A CA 1
ATOM 887 C C . PRO A 1 118 ? -11.829 17.516 16.666 1.00 76.75 118 PRO A C 1
ATOM 889 O O . PRO A 1 118 ? -11.125 17.023 15.773 1.00 76.75 118 PRO A O 1
ATOM 892 N N . PRO A 1 119 ? -12.256 18.792 16.621 1.00 74.50 119 PRO A N 1
ATOM 893 C CA . PRO A 1 119 ? -11.876 19.699 15.547 1.00 74.50 119 PRO A CA 1
ATOM 894 C C . PRO A 1 119 ? -10.350 19.765 15.439 1.00 74.50 119 PRO A C 1
ATOM 896 O O . PRO A 1 119 ? -9.643 19.806 16.447 1.00 74.50 119 PRO A O 1
ATOM 899 N N . ARG A 1 120 ? -9.836 19.730 14.205 1.00 70.31 120 ARG A N 1
ATOM 900 C CA . ARG A 1 120 ? -8.417 19.995 13.960 1.00 70.31 120 ARG A CA 1
ATOM 901 C C . ARG A 1 120 ? -8.199 21.485 14.212 1.00 70.31 120 ARG A C 1
ATOM 903 O O . ARG A 1 120 ? -8.807 22.289 13.511 1.00 70.31 120 ARG A O 1
ATOM 910 N N . GLY A 1 121 ? -7.433 21.806 15.254 1.00 57.66 121 GLY A N 1
ATOM 911 C CA . GLY A 1 121 ? -6.897 23.152 15.462 1.00 57.66 121 GLY A CA 1
ATOM 912 C C . GLY A 1 121 ? -5.899 23.534 14.381 1.00 57.66 121 GLY A C 1
ATOM 913 O O . GLY A 1 121 ? -5.413 22.615 13.678 1.00 57.66 121 GLY A O 1
#

Sequence (121 aa):
MIDAVAAMPATPFDECTPAADPVRGLIGATIGPGWRKAIDEAMGGIRGCTHVRELIAAMATVAYQTIPNYRIYQRRQRGEPRLVGGKPGHQLGKCLGWDVDGPVVARISPEFIGYRPPPRG

Secondary structure (DSSP, 8-state):
--------SS-SSGGGGGGGGGGGGGTT--SSTTHHHHHHHHHTGGGS-HHHHHHHHHHHHHHHHHHHHHHHHHHHHTTPPP----SPPTTTTSSGGG-TTSHHHHHH-GGGTT--PPP--

Radius of gyration: 19.36 Å; chains: 1; bounding box: 40×42×52 Å

Foldseek 3Di:
DDAFFDADPDDPDPVQGQQGVLSRLCVVPDLDVCPLVSLCVSRNDPSHDPVVSVVVVVVSVVCVLPVVVVVQVVCVVVVHDRPPDDDPDPCACPDQCRDLCDPNCCPPPVVSRVPDDDDDD

pLDDT: mean 90.37, std 8.58, range [53.31, 97.75]